Protein AF-A0A821RTW5-F1 (afdb_monomer_lite)

Sequence (74 aa):
RANKSQIIWRCCRNDCAGRVRFDGTGYIKVTDHLHAPNPEETISVEFKSNISSGATISHDPPRRIIHQALLNFF

pLDDT: mean 88.52, std 11.66, range [41.56, 96.5]

Structure (mmCIF, N/CA/C/O backbone):
data_AF-A0A821RTW5-F1
#
_entry.id   AF-A0A821RTW5-F1
#
loop_
_atom_site.group_PDB
_atom_site.id
_atom_site.type_symbol
_atom_site.label_atom_id
_atom_site.label_alt_id
_atom_site.label_comp_id
_atom_site.label_asym_id
_atom_site.label_entity_id
_atom_site.label_seq_id
_atom_site.pdbx_PDB_ins_code
_atom_site.Cartn_x
_atom_site.Cartn_y
_atom_site.Cartn_z
_atom_site.occupancy
_atom_site.B_iso_or_equiv
_atom_site.auth_seq_id
_atom_site.auth_comp_id
_atom_site.auth_asym_id
_atom_site.auth_atom_id
_atom_site.pdbx_PDB_model_num
ATOM 1 N N . ARG A 1 1 ? -29.839 -6.279 0.247 1.00 41.97 1 ARG A N 1
ATOM 2 C CA . ARG A 1 1 ? -29.257 -5.889 -1.063 1.00 41.97 1 ARG A CA 1
ATOM 3 C C . ARG A 1 1 ? -27.739 -5.828 -0.877 1.00 41.97 1 ARG A C 1
ATOM 5 O O . ARG A 1 1 ? -27.266 -4.870 -0.286 1.00 41.97 1 ARG A O 1
ATOM 12 N N . ALA A 1 2 ? -26.998 -6.890 -1.213 1.00 41.56 2 ALA A N 1
ATOM 13 C CA . ALA A 1 2 ? -25.545 -6.925 -1.009 1.00 41.56 2 ALA A CA 1
ATOM 14 C C . ALA A 1 2 ? -24.872 -5.963 -1.999 1.00 41.56 2 ALA A C 1
ATOM 16 O O . ALA A 1 2 ? -25.099 -6.061 -3.206 1.00 41.56 2 ALA A O 1
ATOM 17 N N . ASN A 1 3 ? -24.128 -4.988 -1.478 1.00 55.59 3 ASN A N 1
ATOM 18 C CA . ASN A 1 3 ? -23.449 -3.974 -2.276 1.00 55.59 3 ASN A CA 1
ATOM 19 C C . ASN A 1 3 ? -22.288 -4.649 -3.024 1.00 55.59 3 ASN A C 1
ATOM 21 O O . ASN A 1 3 ? -21.459 -5.316 -2.401 1.00 55.59 3 ASN A O 1
ATOM 25 N N . LYS A 1 4 ? -22.280 -4.567 -4.357 1.00 54.66 4 LYS A N 1
ATOM 26 C CA . LYS A 1 4 ? -21.257 -5.214 -5.184 1.00 54.66 4 LYS A CA 1
ATOM 27 C C . LYS A 1 4 ? -19.894 -4.577 -4.874 1.00 54.66 4 LYS A C 1
ATOM 29 O O . LYS A 1 4 ? -19.760 -3.361 -4.901 1.00 54.66 4 LYS A O 1
ATOM 34 N N . SER A 1 5 ? -18.923 -5.447 -4.582 1.00 63.56 5 SER A N 1
ATOM 35 C CA . SER A 1 5 ? -17.468 -5.224 -4.578 1.00 63.56 5 SER A CA 1
ATOM 36 C C . SER A 1 5 ? -16.876 -4.240 -3.559 1.00 63.56 5 SER A C 1
ATOM 38 O O . SER A 1 5 ? -16.117 -3.354 -3.932 1.00 63.56 5 SER A O 1
ATOM 40 N N . GLN A 1 6 ? -17.117 -4.438 -2.260 1.00 71.81 6 GLN A N 1
ATOM 41 C CA . GLN A 1 6 ? -16.177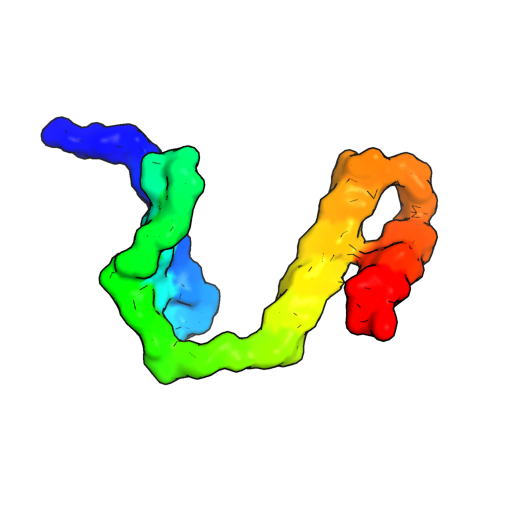 -3.914 -1.259 1.00 71.81 6 GLN A CA 1
ATOM 42 C C . GLN A 1 6 ? -14.984 -4.870 -1.145 1.00 71.81 6 GLN A C 1
ATOM 44 O O . GLN A 1 6 ? -15.146 -6.013 -0.718 1.00 71.81 6 GLN A O 1
ATOM 49 N N . ILE A 1 7 ? -13.795 -4.413 -1.543 1.00 86.38 7 ILE A N 1
ATOM 50 C CA . ILE A 1 7 ? -12.551 -5.165 -1.352 1.00 86.38 7 ILE A CA 1
ATOM 51 C C . ILE A 1 7 ? -12.081 -4.907 0.078 1.00 86.38 7 ILE A C 1
ATOM 53 O O . ILE A 1 7 ? -11.824 -3.765 0.460 1.00 86.38 7 ILE A O 1
ATOM 57 N N . ILE A 1 8 ? -11.998 -5.970 0.877 1.00 90.88 8 ILE A N 1
ATOM 58 C CA . ILE A 1 8 ? -11.480 -5.914 2.245 1.00 90.88 8 ILE A CA 1
ATOM 59 C C . ILE A 1 8 ? -10.169 -6.689 2.278 1.00 90.88 8 ILE A C 1
ATOM 61 O O . ILE A 1 8 ? -10.146 -7.886 1.990 1.00 90.88 8 ILE A O 1
ATOM 6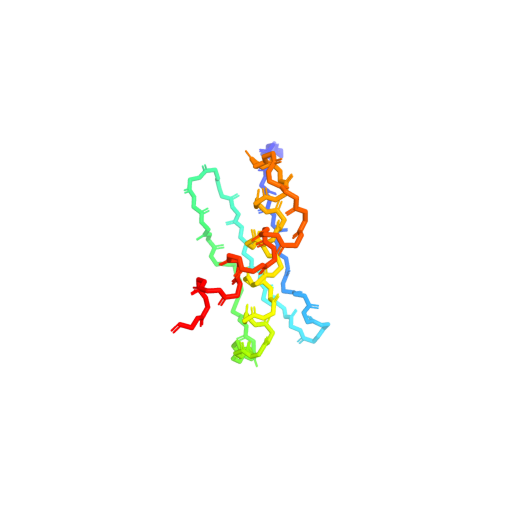5 N N . TRP A 1 9 ? -9.093 -6.017 2.668 1.00 93.12 9 TRP A N 1
ATOM 66 C CA . TRP A 1 9 ? -7.801 -6.644 2.902 1.00 93.12 9 TRP A CA 1
ATOM 67 C C . TRP A 1 9 ? -7.587 -6.889 4.390 1.00 93.12 9 TRP A C 1
ATOM 69 O O . TRP A 1 9 ? -7.980 -6.092 5.246 1.00 93.12 9 TRP A O 1
ATOM 79 N N . ARG A 1 10 ? -6.960 -8.024 4.688 1.00 95.06 10 ARG A N 1
ATOM 80 C CA . ARG A 1 10 ? -6.524 -8.414 6.027 1.00 95.06 10 ARG A CA 1
ATOM 81 C C . ARG A 1 10 ? -5.013 -8.228 6.111 1.00 95.06 10 ARG A C 1
ATOM 83 O O . ARG A 1 10 ? -4.313 -8.474 5.132 1.00 95.06 10 ARG A O 1
ATOM 90 N N . CYS A 1 11 ? -4.521 -7.852 7.287 1.00 94.50 11 CYS A N 1
ATOM 91 C CA . CYS A 1 11 ? -3.102 -7.947 7.599 1.00 94.50 11 CYS A CA 1
ATOM 92 C C . CYS A 1 11 ? -2.557 -9.354 7.282 1.00 94.50 11 CYS A C 1
ATOM 94 O O . CYS A 1 11 ? -3.215 -10.359 7.554 1.00 94.50 11 CYS A O 1
ATOM 96 N N . CYS A 1 12 ? -1.348 -9.420 6.724 1.00 91.31 12 CYS A N 1
ATOM 97 C CA . CYS A 1 12 ? -0.679 -10.675 6.383 1.00 91.31 12 CYS A CA 1
ATOM 98 C C . CYS A 1 12 ? -0.173 -11.457 7.607 1.00 91.31 12 CYS A C 1
ATOM 100 O O . CYS A 1 12 ? 0.135 -12.639 7.478 1.00 91.31 12 CYS A O 1
ATOM 102 N N . ARG A 1 13 ? -0.096 -10.828 8.789 1.00 92.50 13 ARG A N 1
ATOM 103 C CA . ARG A 1 13 ? 0.313 -11.501 10.027 1.00 92.50 13 ARG A CA 1
ATOM 104 C C . ARG A 1 13 ? -0.820 -12.352 10.592 1.00 92.50 13 ARG A C 1
ATOM 106 O O . ARG A 1 13 ? -1.959 -11.895 10.716 1.00 92.50 13 ARG A O 1
ATOM 113 N N . ASN A 1 14 ? -0.496 -13.592 10.954 1.00 89.88 14 ASN A N 1
ATOM 114 C CA . ASN A 1 14 ? -1.476 -14.584 11.405 1.00 89.88 14 ASN A CA 1
ATOM 115 C C . ASN A 1 14 ? -2.188 -14.173 12.703 1.00 89.88 14 ASN A C 1
ATOM 117 O O . ASN A 1 14 ? -3.382 -14.433 12.850 1.00 89.88 14 ASN A O 1
ATOM 121 N N . ASP A 1 15 ? -1.476 -13.492 13.595 1.00 92.94 15 ASP A N 1
ATOM 122 C CA . ASP A 1 15 ? -1.908 -13.018 14.912 1.00 92.94 15 ASP A CA 1
ATOM 123 C C . ASP A 1 15 ? -2.486 -11.591 14.899 1.00 92.94 15 ASP A C 1
ATOM 125 O O . ASP A 1 15 ? -2.807 -11.035 15.948 1.00 92.94 15 ASP A O 1
ATOM 129 N N . CYS A 1 16 ? -2.675 -10.993 13.717 1.00 95.06 16 CYS A N 1
ATOM 130 C CA . CYS A 1 16 ? -3.231 -9.653 13.584 1.00 95.06 16 CYS A CA 1
ATOM 131 C C . CYS A 1 16 ? -4.649 -9.659 12.997 1.00 95.06 16 CYS A C 1
ATOM 133 O O . CYS A 1 16 ? -4.927 -10.234 11.938 1.00 95.06 16 CYS A O 1
ATOM 135 N N . ALA A 1 17 ? -5.551 -8.947 13.677 1.00 95.44 17 ALA A N 1
ATOM 136 C CA . ALA A 1 17 ? -6.929 -8.730 13.245 1.00 95.44 17 ALA A CA 1
ATOM 137 C C . ALA A 1 17 ? -7.114 -7.449 12.407 1.00 95.44 17 ALA A C 1
ATOM 139 O O . ALA A 1 17 ? -8.253 -7.117 12.073 1.00 95.44 17 ALA A O 1
ATOM 140 N N . GLY A 1 18 ? -6.031 -6.740 12.066 1.00 96.44 18 GLY A N 1
ATOM 141 C CA . GLY A 1 18 ? -6.061 -5.495 11.294 1.00 96.44 18 GLY A CA 1
ATOM 142 C C . GLY A 1 18 ? -6.675 -5.688 9.906 1.00 96.44 18 GLY A C 1
ATOM 143 O O . GLY A 1 18 ? -6.334 -6.632 9.181 1.00 96.44 18 GLY A O 1
ATOM 144 N N . ARG A 1 19 ? -7.607 -4.804 9.543 1.00 96.00 19 ARG A N 1
ATOM 145 C CA . ARG A 1 19 ? -8.355 -4.841 8.283 1.00 96.00 19 ARG A CA 1
ATOM 146 C C . ARG A 1 19 ? -8.529 -3.443 7.721 1.00 96.00 19 ARG A C 1
ATOM 148 O O . ARG A 1 19 ? -8.796 -2.485 8.447 1.00 96.00 19 ARG A O 1
ATOM 155 N N . VAL A 1 20 ? -8.475 -3.365 6.400 1.00 95.44 20 VAL A N 1
ATOM 156 C CA . VAL A 1 20 ? -8.747 -2.150 5.638 1.00 95.44 20 VAL A CA 1
ATOM 157 C C . VAL A 1 20 ? -9.732 -2.470 4.525 1.00 95.44 20 VAL A C 1
ATOM 159 O O . VAL A 1 20 ? -9.720 -3.564 3.961 1.00 95.44 20 VAL A O 1
ATOM 162 N N . ARG A 1 21 ? -10.616 -1.527 4.224 1.00 93.25 21 ARG A N 1
ATOM 163 C CA . ARG A 1 21 ? -11.588 -1.628 3.140 1.00 93.25 21 ARG A CA 1
ATOM 164 C C . ARG A 1 21 ? -11.293 -0.560 2.100 1.00 93.25 21 ARG A C 1
ATOM 166 O O . ARG A 1 21 ? -11.152 0.600 2.468 1.00 93.25 21 ARG A O 1
ATOM 173 N N . PHE A 1 22 ? -11.264 -0.931 0.826 1.00 89.50 22 PHE A N 1
ATOM 174 C CA . PHE A 1 22 ? -11.260 0.029 -0.274 1.00 89.50 22 PHE A CA 1
ATOM 175 C C . PHE A 1 22 ? -12.699 0.303 -0.718 1.00 89.50 22 PHE A C 1
ATOM 177 O O . PHE A 1 22 ? -13.453 -0.634 -0.994 1.00 89.50 22 PHE A O 1
ATOM 184 N N . ASP A 1 23 ? -13.094 1.574 -0.748 1.00 86.56 23 ASP A N 1
ATOM 185 C CA . ASP A 1 23 ? -14.456 1.992 -1.108 1.00 86.56 23 ASP A CA 1
ATOM 186 C C . ASP A 1 23 ? -14.608 2.464 -2.563 1.00 86.56 23 ASP A C 1
ATOM 188 O O . ASP A 1 23 ? -15.697 2.861 -2.969 1.00 86.56 23 ASP A O 1
ATOM 192 N N . GLY A 1 24 ? -13.533 2.386 -3.351 1.00 83.00 24 GLY A N 1
ATOM 193 C CA . GLY A 1 24 ? -13.474 2.888 -4.725 1.00 83.00 24 GLY A CA 1
ATOM 194 C C . GLY A 1 24 ? -12.735 4.219 -4.855 1.00 83.00 24 GLY A C 1
ATOM 195 O O . GLY A 1 24 ? -12.262 4.534 -5.943 1.00 83.00 24 GLY A O 1
ATOM 196 N N . THR A 1 25 ? -12.583 4.968 -3.761 1.00 86.88 25 THR A N 1
ATOM 197 C CA . THR A 1 25 ? -11.862 6.251 -3.733 1.00 86.88 25 THR A CA 1
ATOM 198 C C . THR A 1 25 ? -10.661 6.227 -2.799 1.00 86.88 25 THR A C 1
ATOM 200 O O . THR A 1 25 ? -9.633 6.829 -3.100 1.00 86.88 25 THR A O 1
ATOM 203 N N . GLY A 1 26 ? -10.753 5.493 -1.690 1.00 86.06 26 GLY A N 1
ATOM 204 C CA . GLY A 1 26 ? -9.692 5.436 -0.701 1.00 86.06 26 GLY A CA 1
ATOM 205 C C . GLY A 1 26 ? -9.783 4.238 0.229 1.00 86.06 26 GLY A C 1
ATOM 206 O O . GLY A 1 26 ? -10.668 3.382 0.141 1.00 86.06 26 GLY A O 1
ATOM 207 N N . TYR A 1 27 ? -8.805 4.179 1.129 1.00 90.50 27 TYR A N 1
ATOM 208 C CA . TYR A 1 27 ? -8.672 3.126 2.122 1.00 90.50 27 TYR A CA 1
ATOM 209 C C . TYR A 1 27 ? -9.278 3.566 3.451 1.00 90.50 27 TYR A C 1
ATOM 211 O O . TYR A 1 27 ? -8.849 4.545 4.055 1.00 90.50 27 TYR A O 1
ATOM 219 N N . ILE A 1 28 ? -10.254 2.802 3.929 1.00 92.12 28 ILE A N 1
ATOM 220 C CA . ILE A 1 28 ? -10.907 3.005 5.217 1.00 92.12 28 ILE A CA 1
ATOM 221 C C . ILE A 1 28 ? -10.400 1.936 6.176 1.00 92.12 28 ILE A C 1
ATOM 223 O O . ILE A 1 28 ? -10.593 0.738 5.945 1.00 92.12 28 ILE A O 1
ATOM 227 N N . LYS A 1 29 ? -9.773 2.363 7.273 1.00 93.25 29 LYS A N 1
ATOM 228 C CA . LYS A 1 29 ? -9.394 1.453 8.354 1.00 93.25 29 LYS A CA 1
ATOM 229 C C . LYS A 1 29 ? -10.658 0.885 9.008 1.00 93.25 29 LYS A C 1
ATOM 231 O O . LYS A 1 29 ? -11.541 1.641 9.401 1.00 93.25 29 LYS A O 1
ATOM 236 N N . VAL A 1 30 ? -10.740 -0.440 9.108 1.00 94.31 30 VAL A N 1
ATOM 237 C CA . VAL A 1 30 ? -11.868 -1.145 9.740 1.00 94.31 30 VAL A CA 1
ATOM 238 C C . VAL A 1 30 ? -11.499 -1.584 11.154 1.00 94.31 30 VAL A C 1
ATOM 240 O O . VAL A 1 30 ? -12.296 -1.433 12.072 1.00 94.31 30 VAL A O 1
ATOM 243 N N . THR A 1 31 ? -10.285 -2.104 11.331 1.00 96.50 31 THR A N 1
ATOM 244 C CA . THR A 1 31 ? -9.741 -2.521 12.629 1.00 96.50 31 THR A CA 1
ATOM 245 C C . THR A 1 31 ? -8.270 -2.142 12.725 1.00 96.50 31 THR A C 1
ATOM 247 O O . THR A 1 31 ? -7.544 -2.186 11.728 1.00 96.50 31 THR A O 1
ATOM 250 N N . ASP A 1 32 ? -7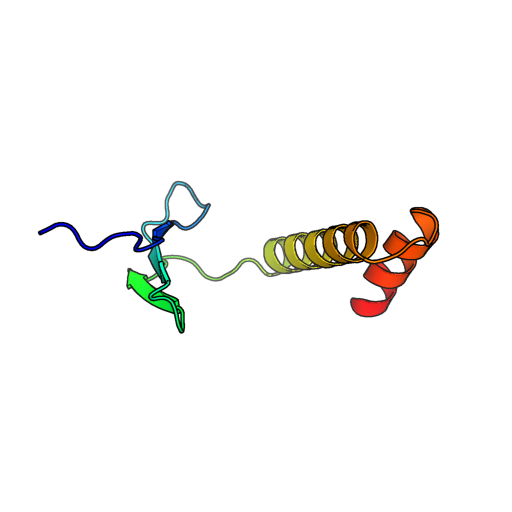.828 -1.770 13.926 1.00 95.62 32 ASP A N 1
ATOM 251 C CA . ASP A 1 32 ? -6.431 -1.435 14.194 1.00 95.62 32 ASP A CA 1
ATOM 252 C C . ASP A 1 32 ? -5.519 -2.669 14.218 1.00 95.62 32 ASP A C 1
ATOM 254 O O . ASP A 1 32 ? -5.948 -3.805 14.439 1.00 95.62 32 ASP A O 1
ATOM 258 N N . HIS A 1 33 ? -4.231 -2.424 13.975 1.00 94.06 33 HIS A N 1
ATOM 259 C CA . HIS A 1 33 ? -3.178 -3.420 14.131 1.00 94.06 33 HIS A CA 1
ATOM 260 C C . HIS A 1 33 ? -2.693 -3.440 15.582 1.00 94.06 33 HIS A C 1
ATOM 262 O O . HIS A 1 33 ? -2.584 -2.396 16.217 1.00 94.06 33 HIS A O 1
ATOM 268 N N . LEU A 1 34 ? -2.329 -4.623 16.078 1.00 94.88 34 LEU A N 1
ATOM 269 C CA . LEU A 1 34 ? -1.718 -4.799 17.405 1.00 94.88 34 LEU A CA 1
ATOM 270 C C . LEU A 1 34 ? -0.184 -4.845 17.345 1.00 94.88 34 LEU A C 1
ATOM 272 O O . LEU A 1 34 ? 0.473 -5.341 18.253 1.00 94.88 34 LEU A O 1
ATOM 276 N N . HIS A 1 35 ? 0.396 -4.362 16.251 1.00 93.06 35 HIS A N 1
ATOM 277 C CA . HIS A 1 35 ? 1.833 -4.350 16.033 1.00 93.06 35 HIS A CA 1
ATOM 278 C C . HIS A 1 35 ? 2.228 -3.120 15.220 1.00 93.06 35 HIS A C 1
ATOM 280 O O . HIS A 1 35 ? 1.454 -2.620 14.399 1.00 93.06 35 HIS A O 1
ATOM 286 N N . ALA A 1 36 ? 3.467 -2.672 15.407 1.00 92.88 36 ALA A N 1
ATOM 287 C CA . ALA A 1 36 ? 4.073 -1.696 14.517 1.00 92.88 36 ALA A CA 1
ATOM 288 C C . ALA A 1 36 ? 4.382 -2.331 13.143 1.00 92.88 36 ALA A C 1
ATOM 290 O O . ALA A 1 36 ? 4.544 -3.560 13.043 1.00 92.88 36 ALA A O 1
ATOM 291 N N . PRO A 1 37 ? 4.470 -1.525 12.073 1.00 91.75 37 PRO A N 1
ATOM 292 C CA . PRO A 1 37 ? 5.083 -1.960 10.823 1.00 91.75 37 PRO A CA 1
ATOM 293 C C . PRO A 1 37 ? 6.514 -2.451 11.070 1.00 91.75 37 PRO A C 1
ATOM 295 O O . PRO A 1 37 ? 7.244 -1.850 11.857 1.00 91.75 37 PRO A O 1
ATOM 298 N N . ASN A 1 38 ? 6.925 -3.533 10.404 1.00 92.00 38 ASN A N 1
ATOM 299 C CA . ASN A 1 38 ? 8.334 -3.920 10.386 1.00 92.00 38 ASN A CA 1
ATOM 300 C C . ASN A 1 38 ? 9.026 -3.172 9.229 1.00 92.00 38 ASN A C 1
ATOM 302 O O . ASN A 1 38 ? 8.601 -3.328 8.076 1.00 92.00 38 ASN A O 1
ATOM 306 N N . PRO A 1 39 ? 10.055 -2.353 9.511 1.00 92.06 39 PRO A N 1
ATOM 307 C CA . PRO A 1 39 ? 10.731 -1.568 8.485 1.00 92.06 39 PRO A CA 1
ATOM 308 C C . PRO A 1 39 ? 11.409 -2.450 7.430 1.00 92.06 39 PRO A C 1
ATOM 310 O O . PRO A 1 39 ? 11.299 -2.152 6.246 1.00 92.06 39 PRO A O 1
ATOM 313 N N . GLU A 1 40 ? 12.022 -3.570 7.816 1.00 90.81 40 GLU A N 1
ATOM 314 C CA . GLU A 1 40 ? 12.698 -4.477 6.878 1.00 90.81 40 GLU A CA 1
ATOM 315 C C . GLU A 1 40 ? 11.708 -5.153 5.922 1.00 90.81 40 GLU A C 1
ATOM 317 O O . GLU A 1 40 ? 11.946 -5.231 4.715 1.00 90.81 40 GLU A O 1
ATOM 322 N N . GLU A 1 41 ? 10.553 -5.588 6.440 1.00 90.75 41 GLU A N 1
ATOM 323 C CA . GLU A 1 41 ? 9.476 -6.142 5.609 1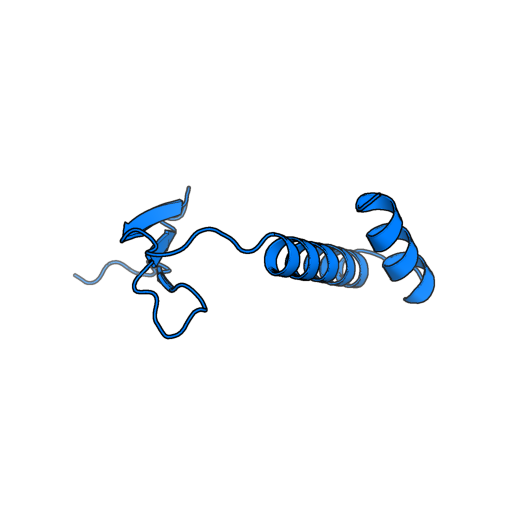.00 90.75 41 GLU A CA 1
ATOM 324 C C . GLU A 1 41 ? 8.978 -5.093 4.610 1.00 90.75 41 GLU A C 1
ATOM 326 O O . GLU A 1 41 ? 8.827 -5.396 3.426 1.00 90.75 41 GLU A O 1
ATOM 331 N N . THR A 1 42 ? 8.787 -3.855 5.072 1.00 90.75 42 THR A N 1
ATOM 332 C CA . THR A 1 42 ? 8.319 -2.735 4.243 1.00 90.75 42 THR A CA 1
ATOM 333 C C . THR A 1 42 ? 9.301 -2.448 3.106 1.00 90.75 42 THR A C 1
ATOM 335 O O . THR A 1 42 ? 8.898 -2.449 1.943 1.00 90.75 42 THR A O 1
ATOM 338 N N . ILE A 1 43 ? 10.592 -2.328 3.432 1.00 90.75 43 ILE A N 1
ATOM 339 C CA . ILE A 1 43 ? 11.694 -2.156 2.475 1.00 90.75 43 ILE A CA 1
ATOM 340 C C . ILE A 1 43 ? 11.683 -3.281 1.433 1.00 90.75 43 ILE A C 1
ATOM 342 O O . ILE A 1 43 ? 11.722 -3.039 0.226 1.00 90.75 43 ILE A O 1
ATOM 346 N N . SER A 1 44 ? 11.568 -4.533 1.883 1.00 91.38 44 SER A N 1
ATOM 347 C CA . SER A 1 44 ? 11.592 -5.689 0.984 1.00 91.38 44 SER A CA 1
ATOM 348 C C . SER A 1 44 ? 10.407 -5.718 0.008 1.00 91.38 44 SER A C 1
ATOM 350 O O . SER A 1 44 ? 10.562 -6.130 -1.145 1.00 91.38 44 SER A O 1
ATOM 352 N N . VAL A 1 45 ? 9.220 -5.295 0.454 1.00 91.81 45 VAL A N 1
ATOM 353 C CA . VAL A 1 45 ? 7.998 -5.276 -0.360 1.00 91.81 45 VAL A CA 1
ATOM 354 C C . VAL A 1 45 ? 8.054 -4.147 -1.379 1.00 91.81 45 VAL A C 1
ATOM 356 O O . VAL A 1 45 ? 7.729 -4.371 -2.545 1.00 91.81 45 VAL A O 1
ATOM 359 N N . GLU A 1 46 ? 8.509 -2.963 -0.980 1.00 92.25 46 GLU A N 1
ATOM 360 C CA . GLU A 1 46 ? 8.668 -1.827 -1.886 1.00 92.25 46 GLU A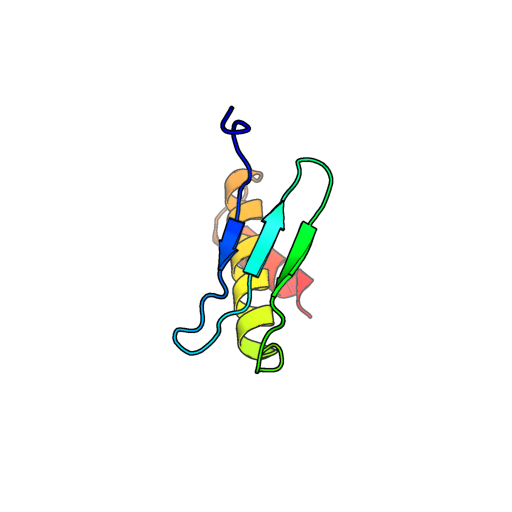 CA 1
ATOM 361 C C . GLU A 1 46 ? 9.721 -2.116 -2.964 1.00 92.25 46 GLU A C 1
ATOM 363 O O . GLU A 1 46 ? 9.464 -1.905 -4.150 1.00 92.25 46 GLU A O 1
ATOM 368 N N . PHE A 1 47 ? 10.853 -2.726 -2.598 1.00 93.38 47 PHE A N 1
ATOM 369 C CA . PHE A 1 47 ? 11.867 -3.139 -3.568 1.00 93.38 47 PHE A CA 1
ATOM 370 C C . PHE A 1 47 ? 11.306 -4.126 -4.605 1.00 93.38 47 PHE A C 1
ATOM 372 O O . PHE A 1 47 ? 11.482 -3.950 -5.814 1.00 93.38 47 PHE A O 1
ATOM 379 N N . LYS A 1 48 ? 10.559 -5.143 -4.150 1.00 93.81 48 LYS A N 1
ATOM 380 C CA . LYS A 1 48 ? 9.879 -6.103 -5.038 1.00 93.81 48 LYS A CA 1
ATOM 381 C C . LYS A 1 48 ? 8.834 -5.432 -5.928 1.00 93.81 48 LYS A C 1
ATOM 383 O O . LYS A 1 48 ? 8.717 -5.797 -7.100 1.00 93.81 48 LYS A O 1
ATOM 388 N N . SER A 1 49 ? 8.093 -4.464 -5.391 1.00 94.19 49 SER A N 1
ATOM 389 C CA . SER A 1 49 ? 7.112 -3.676 -6.141 1.00 94.19 49 SER A CA 1
ATOM 390 C C . SER A 1 49 ? 7.784 -2.895 -7.274 1.00 94.19 49 SER A C 1
ATOM 392 O O . SER A 1 49 ? 7.344 -2.976 -8.420 1.00 94.19 49 SER A O 1
ATOM 394 N N . ASN A 1 50 ? 8.914 -2.239 -6.992 1.00 93.19 50 ASN A N 1
ATOM 395 C CA . ASN A 1 50 ? 9.678 -1.472 -7.979 1.00 93.19 50 ASN A CA 1
ATOM 396 C C . ASN A 1 50 ? 10.204 -2.349 -9.121 1.00 93.19 50 ASN A C 1
ATOM 398 O O . ASN A 1 50 ? 10.056 -1.987 -10.289 1.00 93.19 50 ASN A O 1
ATOM 402 N N . ILE A 1 51 ? 10.749 -3.531 -8.808 1.00 94.62 51 ILE A N 1
ATOM 403 C CA . ILE A 1 51 ? 11.173 -4.494 -9.837 1.00 94.62 51 ILE A CA 1
ATOM 404 C C . ILE A 1 51 ? 9.977 -4.955 -10.672 1.00 94.62 51 ILE A C 1
ATOM 406 O O . ILE A 1 51 ? 10.058 -4.966 -11.899 1.00 94.62 51 ILE A O 1
ATOM 410 N N . SER A 1 52 ? 8.873 -5.331 -10.022 1.00 94.69 52 SER A N 1
ATOM 411 C CA . SER A 1 52 ? 7.685 -5.865 -10.703 1.00 94.69 52 SER A CA 1
ATOM 412 C C . SER A 1 52 ? 7.057 -4.828 -11.634 1.00 94.69 52 SER A C 1
ATOM 414 O O . SER A 1 52 ? 6.704 -5.140 -12.771 1.00 94.69 52 SER A O 1
ATOM 416 N N . SER A 1 53 ? 6.978 -3.577 -11.177 1.00 93.56 53 SER A N 1
ATOM 417 C CA . SER A 1 53 ? 6.530 -2.442 -11.981 1.00 93.56 53 SER A CA 1
ATOM 418 C C . SER A 1 53 ? 7.459 -2.226 -13.177 1.00 93.56 53 SER A C 1
ATOM 420 O O . SER A 1 53 ? 7.002 -2.265 -14.317 1.00 93.56 53 SER A O 1
ATOM 422 N N . GLY A 1 54 ? 8.773 -2.128 -12.941 1.00 91.50 54 GLY A N 1
ATOM 423 C CA . GLY A 1 54 ? 9.778 -1.958 -13.993 1.00 91.50 54 GLY A CA 1
ATOM 424 C C . GLY A 1 54 ? 9.748 -3.066 -15.049 1.00 91.50 54 GLY A C 1
ATOM 425 O O . GLY A 1 54 ? 9.806 -2.772 -16.237 1.00 91.50 54 GLY A O 1
ATOM 426 N N . ALA A 1 55 ? 9.579 -4.324 -14.638 1.00 93.12 55 ALA A N 1
ATOM 427 C CA . ALA A 1 55 ? 9.448 -5.468 -15.543 1.00 93.12 55 ALA A CA 1
ATOM 428 C C . ALA A 1 55 ? 8.156 -5.453 -16.372 1.00 93.12 55 ALA A C 1
ATOM 430 O O . ALA A 1 55 ? 8.119 -6.036 -17.451 1.00 93.12 55 ALA A O 1
ATOM 431 N N . THR A 1 56 ? 7.105 -4.800 -15.876 1.00 93.44 56 THR A N 1
ATOM 432 C CA . THR A 1 56 ? 5.823 -4.695 -16.583 1.00 93.44 56 THR A CA 1
ATOM 433 C C . THR A 1 56 ? 5.826 -3.549 -17.597 1.00 93.44 56 THR A C 1
ATOM 435 O O . THR A 1 56 ? 5.179 -3.654 -18.635 1.00 93.44 56 THR A O 1
ATOM 438 N N . ILE A 1 57 ? 6.537 -2.454 -17.305 1.00 92.62 57 ILE A N 1
ATOM 439 C CA . ILE A 1 57 ? 6.476 -1.214 -18.100 1.00 92.62 57 ILE A CA 1
ATOM 440 C C . ILE A 1 57 ? 7.704 -0.965 -18.984 1.00 92.62 57 ILE A C 1
ATOM 442 O O . ILE A 1 57 ? 7.614 -0.174 -19.919 1.00 92.62 57 ILE A O 1
ATOM 446 N N . SER A 1 58 ? 8.852 -1.584 -18.689 1.00 92.00 58 SER A N 1
ATOM 447 C CA . SER A 1 58 ? 10.109 -1.362 -19.414 1.00 92.00 58 SER A CA 1
ATOM 448 C C . SER A 1 58 ? 10.453 -2.522 -20.350 1.00 92.00 58 SER A C 1
ATOM 450 O O . SER A 1 58 ? 10.157 -3.682 -20.074 1.00 92.00 58 SER A O 1
ATOM 452 N N . HIS A 1 59 ? 11.152 -2.198 -21.439 1.00 92.00 59 HIS A N 1
ATOM 453 C CA . HIS A 1 59 ? 11.805 -3.163 -22.331 1.00 92.00 59 HIS A CA 1
ATOM 454 C C . HIS A 1 59 ? 13.295 -3.366 -22.006 1.00 92.00 59 HIS A C 1
ATOM 456 O O . HIS A 1 59 ? 14.008 -4.042 -22.749 1.00 92.00 59 HIS A O 1
ATOM 462 N N . ASP A 1 60 ? 13.790 -2.767 -20.921 1.00 94.12 60 ASP A N 1
ATOM 463 C CA . ASP A 1 60 ? 15.166 -2.947 -20.475 1.00 94.12 60 ASP A CA 1
ATOM 464 C C . ASP A 1 60 ? 15.452 -4.401 -20.059 1.00 94.12 60 ASP A C 1
ATOM 466 O O . ASP A 1 60 ? 14.572 -5.115 -19.570 1.00 94.12 60 ASP A O 1
ATOM 470 N N . PRO A 1 61 ? 16.713 -4.855 -20.173 1.00 95.56 61 PRO A N 1
ATOM 471 C CA . PRO A 1 61 ? 17.091 -6.171 -19.685 1.00 95.56 61 PRO A CA 1
ATOM 472 C C . PRO A 1 61 ? 16.900 -6.268 -18.157 1.00 95.56 61 PRO A C 1
ATOM 474 O O . PRO A 1 61 ? 17.164 -5.288 -17.447 1.00 95.56 61 PRO A O 1
ATOM 477 N N . PRO A 1 62 ? 16.571 -7.459 -17.609 1.00 93.94 62 PRO A N 1
ATOM 478 C CA . PRO A 1 62 ? 16.279 -7.642 -16.182 1.00 93.94 62 PRO A CA 1
ATOM 479 C C . PRO A 1 62 ? 17.337 -7.058 -15.241 1.00 93.94 62 PRO A C 1
ATOM 481 O O . PRO A 1 62 ? 17.012 -6.440 -14.230 1.00 93.94 62 PRO A O 1
ATOM 484 N N . ARG A 1 63 ? 18.622 -7.180 -15.603 1.00 95.44 63 ARG A N 1
ATOM 485 C CA . ARG A 1 63 ? 19.735 -6.627 -14.819 1.00 95.44 63 ARG A CA 1
ATOM 486 C C . ARG A 1 63 ? 19.623 -5.112 -14.624 1.00 95.44 63 ARG A C 1
ATOM 488 O O . ARG A 1 63 ? 19.920 -4.626 -13.537 1.00 95.44 63 ARG A O 1
ATOM 495 N N . ARG A 1 64 ? 19.217 -4.367 -15.656 1.00 94.38 64 ARG A N 1
ATOM 496 C CA . ARG A 1 64 ? 19.079 -2.906 -15.573 1.00 94.38 64 ARG A CA 1
ATOM 497 C C . ARG A 1 64 ? 17.878 -2.516 -14.713 1.00 94.38 64 ARG A C 1
ATOM 499 O O . ARG A 1 64 ? 18.003 -1.602 -13.908 1.00 94.38 64 ARG A O 1
ATOM 506 N N . ILE A 1 65 ? 16.770 -3.249 -14.822 1.00 93.81 65 ILE A N 1
ATOM 507 C CA . ILE A 1 65 ? 15.575 -3.036 -13.992 1.00 93.81 65 ILE A CA 1
ATOM 508 C C . ILE A 1 65 ? 15.905 -3.245 -12.508 1.00 93.81 65 ILE A C 1
ATOM 510 O O . ILE A 1 65 ? 15.588 -2.394 -11.680 1.00 93.81 65 ILE A O 1
ATOM 514 N N . ILE A 1 66 ? 16.612 -4.330 -12.175 1.00 92.81 66 ILE A N 1
ATOM 515 C CA . ILE A 1 66 ? 17.053 -4.603 -10.799 1.00 92.81 66 ILE A CA 1
ATOM 516 C C . ILE A 1 66 ? 18.001 -3.503 -10.303 1.00 92.81 66 ILE A C 1
ATOM 518 O O . ILE A 1 66 ? 17.847 -3.019 -9.186 1.00 92.81 66 ILE A O 1
ATOM 522 N N . HIS A 1 67 ? 18.958 -3.075 -11.132 1.00 93.00 67 HIS A N 1
ATOM 523 C CA . HIS A 1 67 ? 19.884 -2.001 -10.771 1.00 93.00 67 HIS A CA 1
ATOM 524 C C . HIS A 1 67 ? 19.158 -0.681 -10.482 1.00 93.00 67 HIS A C 1
ATOM 526 O O . HIS A 1 67 ? 19.456 -0.022 -9.491 1.00 93.00 67 HIS A O 1
ATOM 532 N N . GLN A 1 68 ? 18.182 -0.301 -11.309 1.00 91.44 68 GLN A N 1
ATOM 533 C CA . GLN A 1 68 ? 17.408 0.917 -11.079 1.00 91.44 68 GLN A CA 1
ATOM 534 C C . GLN A 1 68 ? 16.561 0.826 -9.804 1.00 91.44 68 GLN A C 1
ATOM 536 O O . GLN A 1 68 ? 16.483 1.794 -9.054 1.00 91.44 68 GLN A O 1
ATOM 541 N N . ALA A 1 69 ? 15.972 -0.340 -9.523 1.00 90.75 69 ALA A N 1
ATOM 542 C CA . ALA A 1 69 ? 15.236 -0.559 -8.282 1.00 90.75 69 ALA A CA 1
ATOM 543 C C . ALA A 1 69 ? 16.131 -0.413 -7.037 1.00 90.75 69 ALA A C 1
ATOM 545 O O . ALA A 1 69 ? 15.648 0.058 -6.012 1.00 90.75 69 ALA A O 1
ATOM 546 N N . LEU A 1 70 ? 17.418 -0.778 -7.130 1.00 90.12 70 LEU A N 1
ATOM 547 C CA . LEU A 1 70 ? 18.398 -0.556 -6.060 1.00 90.12 70 LEU A CA 1
ATOM 548 C C . LEU A 1 70 ? 18.739 0.930 -5.904 1.00 90.12 70 LEU A C 1
ATOM 550 O O . LEU A 1 70 ? 18.783 1.416 -4.782 1.00 90.12 70 LEU A O 1
ATOM 554 N N . LEU A 1 71 ? 18.946 1.657 -7.007 1.00 89.25 71 LEU A N 1
ATOM 555 C CA . LEU A 1 71 ? 19.239 3.097 -6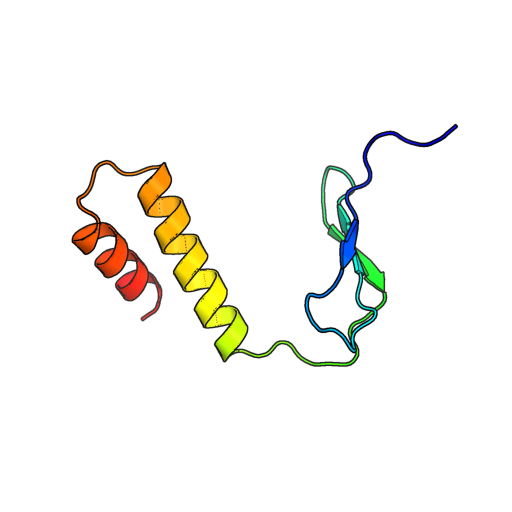.964 1.00 89.25 71 LEU A CA 1
ATOM 556 C C . LEU A 1 71 ? 18.092 3.926 -6.389 1.00 89.25 71 LEU A C 1
ATOM 558 O O . LEU A 1 71 ? 18.337 4.925 -5.740 1.00 89.25 71 LEU A O 1
ATOM 562 N N . ASN A 1 72 ? 16.842 3.526 -6.614 1.00 81.31 72 ASN A N 1
ATOM 563 C CA . ASN A 1 72 ? 15.694 4.237 -6.047 1.00 81.31 72 ASN A CA 1
ATOM 564 C C . ASN A 1 72 ? 15.568 4.044 -4.522 1.00 81.31 72 ASN A C 1
ATOM 566 O O . ASN A 1 72 ? 14.690 4.644 -3.910 1.00 81.31 72 ASN A O 1
ATOM 570 N N . PHE A 1 73 ? 16.396 3.177 -3.934 1.00 70.62 73 PHE A N 1
ATOM 571 C CA . PHE A 1 73 ? 16.356 2.791 -2.527 1.00 70.62 73 PHE A CA 1
ATOM 572 C C . PHE A 1 73 ? 17.471 3.410 -1.670 1.00 70.62 73 PHE A C 1
ATOM 574 O O . PHE A 1 73 ? 17.364 3.373 -0.444 1.00 70.62 73 PHE A O 1
ATOM 581 N N . PHE A 1 74 ? 18.523 3.946 -2.295 1.00 61.22 74 PHE A N 1
ATOM 582 C CA . PHE A 1 74 ? 19.687 4.565 -1.650 1.00 61.22 74 PHE A CA 1
ATOM 583 C C . PHE A 1 74 ? 19.829 6.020 -2.093 1.00 61.22 74 PHE A C 1
ATOM 585 O O . PHE A 1 74 ? 20.226 6.844 -1.240 1.00 61.22 74 PHE A O 1
#

Foldseek 3Di:
DDDPDWDKDADPDPPWRWIWTDPPPDIDTPDDTPDDDDPVVVLVVQLVVQLVVCVVPDPDDSVVSNVVSVVVSD

Secondary structure (DSSP, 8-state):
-PPTT-EEEE-SSTT---EEEE-SSSEEEEE--SSPPPHHHHHHHHHHHHHHHHHHH--S-HHHHHHHHHHTT-

Radius of gyration: 16.72 Å; chains: 1; bounding box: 49×21×40 Å